Protein AF-A0A6H5HBE8-F1 (afdb_monomer)

Organism: NCBI:txid355587

Nearest PDB structures (foldseek):
  2wfd-assembly1_B  TM=9.754E-01  e=3.144E-05  Homo sapiens
  6lr6-assembly2_B  TM=9.797E-01  e=8.352E-05  Homo sapiens
  6lr6-assembly1_A  TM=9.799E-01  e=8.352E-05  Homo sapiens
  6kie-assembly1_A  TM=9.825E-01  e=1.825E-04  Homo sapiens
  2wfe-assembly3_C  TM=9.376E-01  e=1.670E-03  Candida albicans

pLDDT: mean 83.68, std 6.47, range [57.34, 91.25]

Structure (mmCIF, N/CA/C/O backbone):
data_AF-A0A6H5HBE8-F1
#
_ent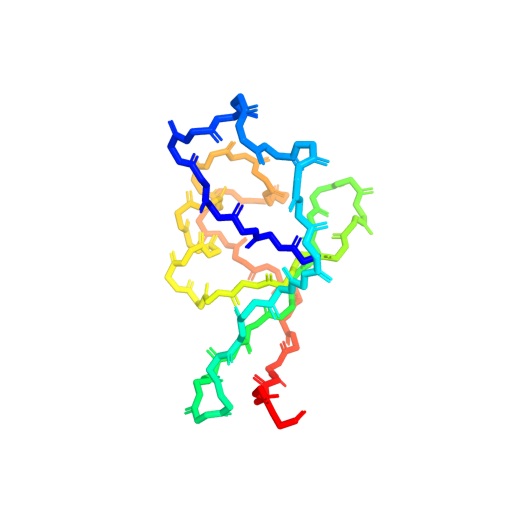ry.id   AF-A0A6H5HBE8-F1
#
loop_
_atom_site.group_PDB
_atom_site.id
_atom_site.type_symbol
_atom_site.label_atom_id
_atom_site.label_alt_id
_atom_site.label_comp_id
_atom_site.label_asym_id
_atom_site.label_entity_id
_atom_site.label_seq_id
_atom_site.pdbx_PDB_ins_code
_atom_site.Cartn_x
_atom_site.Cartn_y
_atom_site.Cartn_z
_atom_site.occupancy
_atom_site.B_iso_or_equiv
_atom_site.auth_seq_id
_atom_site.auth_comp_id
_atom_site.auth_as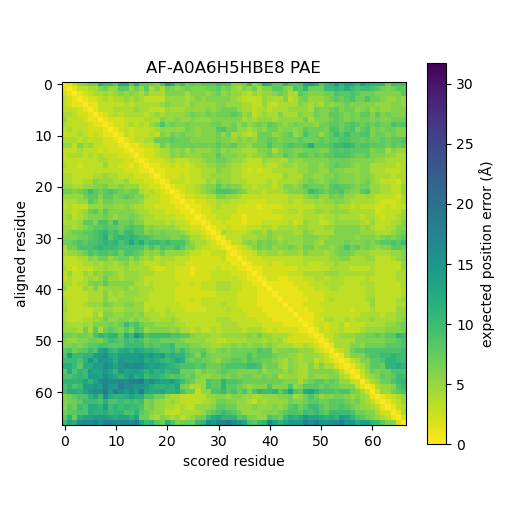ym_id
_atom_site.auth_atom_id
_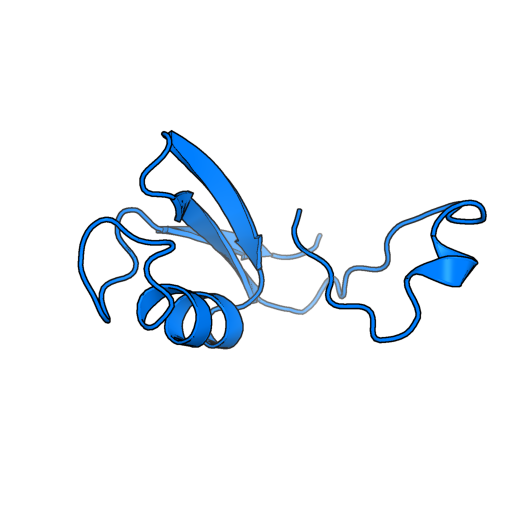atom_site.pdbx_PDB_model_num
ATOM 1 N N . MET A 1 1 ? 0.536 7.814 -0.483 1.00 64.94 1 MET A N 1
ATOM 2 C CA . MET A 1 1 ? 0.562 6.383 -0.876 1.00 64.94 1 MET A CA 1
ATOM 3 C C . MET A 1 1 ? 1.139 5.602 0.289 1.00 64.94 1 MET A C 1
ATOM 5 O O . MET A 1 1 ? 2.181 6.010 0.785 1.00 64.94 1 MET A O 1
ATOM 9 N N . VAL A 1 2 ? 0.458 4.560 0.771 1.00 76.94 2 VAL A N 1
ATOM 10 C CA . VAL A 1 2 ? 0.891 3.819 1.970 1.00 76.94 2 VAL A CA 1
ATOM 11 C C . VAL A 1 2 ? 1.332 2.416 1.562 1.00 76.94 2 VAL A C 1
ATOM 13 O O . VAL A 1 2 ? 0.505 1.606 1.147 1.00 76.94 2 VAL A O 1
ATOM 16 N N . ALA A 1 3 ? 2.632 2.136 1.676 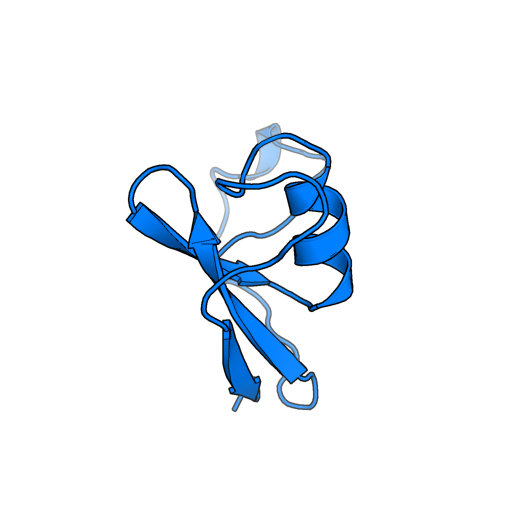1.00 82.06 3 ALA A N 1
ATOM 17 C CA . ALA A 1 3 ? 3.219 0.829 1.389 1.00 82.06 3 ALA A CA 1
ATOM 18 C C . ALA A 1 3 ? 3.746 0.195 2.683 1.00 82.06 3 ALA A C 1
ATOM 20 O O . ALA A 1 3 ? 4.506 0.815 3.424 1.00 82.06 3 ALA A O 1
ATOM 21 N N . ALA A 1 4 ? 3.340 -1.044 2.957 1.00 83.00 4 ALA A N 1
ATOM 22 C CA . ALA A 1 4 ? 3.834 -1.784 4.111 1.00 83.00 4 ALA A CA 1
ATOM 23 C C . ALA A 1 4 ? 5.231 -2.355 3.821 1.00 83.00 4 ALA A C 1
ATOM 25 O O . ALA A 1 4 ? 5.452 -2.964 2.775 1.00 83.00 4 ALA A O 1
ATOM 26 N N . THR A 1 5 ? 6.157 -2.201 4.767 1.00 85.69 5 THR A N 1
ATOM 27 C CA . THR A 1 5 ? 7.477 -2.843 4.746 1.00 85.69 5 THR A CA 1
ATOM 28 C C . THR A 1 5 ? 7.775 -3.459 6.109 1.00 85.69 5 THR A C 1
ATOM 30 O O . THR A 1 5 ? 7.403 -2.903 7.138 1.00 85.69 5 THR A O 1
ATOM 33 N N . LEU A 1 6 ? 8.463 -4.602 6.117 1.00 86.69 6 LEU A N 1
ATOM 34 C CA . LEU A 1 6 ? 9.015 -5.217 7.333 1.00 86.69 6 LEU A CA 1
ATOM 35 C C . LEU A 1 6 ? 10.497 -4.875 7.544 1.00 86.69 6 LEU A C 1
ATOM 37 O O . LEU A 1 6 ? 11.074 -5.253 8.557 1.00 86.69 6 LEU A O 1
ATOM 41 N N . ARG A 1 7 ? 11.114 -4.184 6.581 1.00 88.88 7 ARG A N 1
ATOM 42 C CA . ARG A 1 7 ? 12.542 -3.854 6.557 1.00 88.88 7 ARG A CA 1
ATOM 43 C C . ARG A 1 7 ? 12.721 -2.344 6.432 1.00 88.88 7 ARG A C 1
ATOM 45 O O . ARG A 1 7 ? 12.868 -1.833 5.315 1.00 88.88 7 ARG A O 1
ATOM 52 N N . PRO A 1 8 ? 12.612 -1.595 7.542 1.00 88.75 8 PRO A N 1
ATOM 53 C CA . PRO A 1 8 ? 12.774 -0.145 7.510 1.00 88.75 8 PRO A CA 1
ATOM 54 C C . PRO A 1 8 ? 14.198 0.269 7.107 1.00 88.75 8 PRO A C 1
ATOM 56 O O . PRO A 1 8 ? 14.376 1.314 6.486 1.00 88.75 8 PRO A O 1
ATOM 59 N N . GLU A 1 9 ? 15.208 -0.564 7.370 1.00 83.00 9 GLU A N 1
ATOM 60 C CA . GLU A 1 9 ? 16.614 -0.279 7.072 1.00 83.00 9 GLU A CA 1
ATOM 61 C C . GLU A 1 9 ? 16.915 -0.158 5.569 1.00 83.00 9 GLU A C 1
ATOM 63 O O . GLU A 1 9 ? 17.868 0.515 5.182 1.0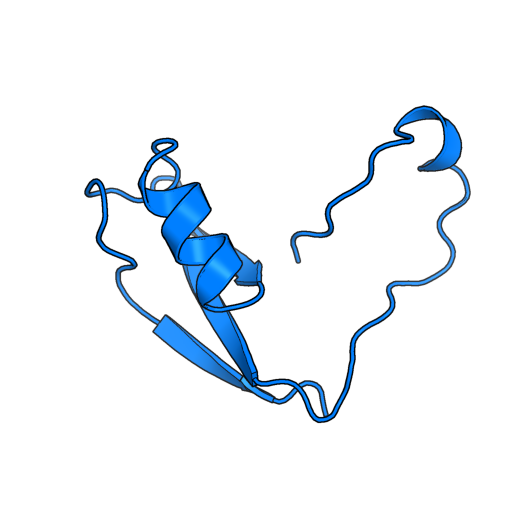0 83.00 9 GLU A O 1
ATOM 68 N N . THR A 1 10 ? 16.088 -0.758 4.704 1.00 89.00 10 THR A N 1
ATOM 69 C CA . THR A 1 10 ? 16.270 -0.704 3.243 1.00 89.00 10 THR A CA 1
ATOM 70 C C . THR A 1 10 ? 15.548 0.462 2.568 1.00 89.00 10 THR A C 1
ATOM 72 O O . THR A 1 10 ? 15.620 0.595 1.347 1.00 89.00 10 THR A O 1
ATOM 75 N N . MET A 1 11 ? 14.843 1.313 3.321 1.00 84.31 11 MET A N 1
ATOM 76 C CA . MET A 1 11 ? 14.049 2.405 2.739 1.00 84.31 11 MET A CA 1
ATOM 77 C C . MET A 1 11 ? 14.907 3.459 2.023 1.00 84.31 11 MET A C 1
ATOM 79 O O . MET A 1 11 ? 14.469 4.010 1.018 1.00 84.31 11 MET A O 1
ATOM 83 N N . TYR A 1 12 ? 16.151 3.685 2.462 1.00 85.81 12 TYR A N 1
ATOM 84 C CA . TYR A 1 12 ? 17.061 4.656 1.833 1.00 85.81 12 TYR A CA 1
ATOM 85 C C . TYR A 1 12 ? 17.395 4.342 0.362 1.00 85.81 12 TYR A C 1
ATOM 87 O O . TYR A 1 12 ? 17.834 5.228 -0.363 1.00 85.81 12 TYR A O 1
ATOM 95 N N . GLY A 1 13 ? 17.203 3.093 -0.078 1.00 90.88 13 GLY A N 1
ATOM 96 C CA . GLY A 1 13 ? 17.490 2.637 -1.441 1.00 90.88 13 GLY A CA 1
ATOM 97 C C . GLY A 1 13 ? 16.269 2.541 -2.359 1.00 90.88 13 GLY A C 1
ATOM 98 O O . GLY A 1 13 ? 16.350 1.867 -3.385 1.00 90.88 13 GLY A O 1
ATOM 99 N N . GLN A 1 14 ? 15.125 3.131 -1.999 1.00 87.44 14 GLN A N 1
ATOM 100 C CA . GLN A 1 14 ? 13.928 3.087 -2.844 1.00 87.44 14 GLN A CA 1
ATOM 101 C C . GLN A 1 14 ? 14.130 3.869 -4.150 1.00 87.44 14 GLN A C 1
ATOM 103 O O . GLN A 1 14 ? 14.443 5.055 -4.133 1.00 87.44 14 GLN A O 1
ATOM 108 N N . THR A 1 15 ? 13.906 3.211 -5.289 1.00 91.25 15 THR A N 1
ATOM 109 C CA . THR A 1 15 ? 14.008 3.821 -6.628 1.00 91.25 15 THR A CA 1
ATOM 110 C C . THR A 1 15 ? 12.652 4.013 -7.305 1.00 91.25 15 THR A C 1
ATOM 112 O O . THR A 1 15 ? 12.498 4.906 -8.132 1.00 91.25 15 THR A O 1
ATOM 115 N N . ASN A 1 16 ? 11.659 3.192 -6.963 1.00 89.94 16 ASN A N 1
ATOM 116 C CA . ASN A 1 16 ? 10.292 3.269 -7.468 1.00 89.94 16 ASN A CA 1
ATOM 117 C C . ASN A 1 16 ? 9.293 2.684 -6.451 1.00 89.94 16 ASN A C 1
ATOM 119 O O . ASN A 1 16 ? 9.678 2.121 -5.424 1.00 89.94 16 ASN A O 1
ATOM 123 N N . CYS A 1 17 ? 7.997 2.820 -6.742 1.00 87.00 17 CYS A N 1
ATOM 124 C CA . CYS A 1 17 ? 6.927 2.141 -6.019 1.00 87.00 17 CYS A CA 1
ATOM 125 C C . CYS A 1 17 ? 6.165 1.227 -6.981 1.00 87.00 17 CYS A C 1
ATOM 127 O O . CYS A 1 17 ? 5.886 1.613 -8.115 1.00 87.00 17 CYS A O 1
ATOM 129 N N . TRP A 1 18 ? 5.841 0.019 -6.529 1.00 86.94 18 TRP A N 1
ATOM 130 C CA . TRP A 1 18 ? 5.154 -0.982 -7.337 1.00 86.94 18 TRP A CA 1
ATOM 131 C C . TRP A 1 18 ? 3.666 -0.990 -7.011 1.00 86.94 18 TRP A C 1
ATOM 133 O O . TRP A 1 18 ? 3.271 -1.135 -5.854 1.00 86.94 18 TRP A O 1
ATOM 143 N N . ILE A 1 19 ? 2.848 -0.861 -8.050 1.00 89.25 19 ILE A N 1
ATOM 144 C CA . ILE A 1 19 ? 1.386 -0.866 -7.983 1.00 89.25 19 ILE A CA 1
ATOM 145 C C . ILE A 1 19 ? 0.907 -1.925 -8.970 1.00 89.25 19 ILE A C 1
ATOM 147 O O . ILE A 1 19 ? 1.532 -2.135 -10.012 1.00 89.25 19 ILE A O 1
ATOM 151 N N . ARG A 1 20 ? -0.176 -2.629 -8.636 1.00 87.94 20 ARG A N 1
ATOM 152 C CA . ARG A 1 20 ? -0.784 -3.584 -9.561 1.00 87.94 20 ARG A CA 1
ATOM 153 C C . ARG A 1 20 ? -1.879 -2.873 -10.364 1.00 87.94 20 ARG A C 1
ATOM 155 O O . ARG A 1 20 ? -2.846 -2.445 -9.739 1.00 87.94 20 ARG A O 1
ATOM 162 N N . PRO A 1 21 ? -1.788 -2.807 -11.702 1.00 86.56 21 PRO A N 1
ATOM 163 C CA . PRO A 1 21 ? -2.733 -2.025 -12.495 1.00 86.56 21 PRO A CA 1
ATOM 164 C C . PRO A 1 21 ? -4.168 -2.553 -12.462 1.00 86.56 21 PRO A C 1
ATOM 166 O O . PRO A 1 21 ? -5.118 -1.786 -12.352 1.00 86.56 21 PRO A O 1
ATOM 169 N N . ASP A 1 22 ? -4.327 -3.874 -12.406 1.00 88.12 22 ASP A N 1
ATOM 170 C CA . ASP A 1 22 ? -5.644 -4.522 -12.363 1.00 88.12 22 ASP A CA 1
ATOM 171 C C . ASP A 1 22 ? -6.314 -4.512 -10.975 1.00 88.12 22 ASP A C 1
ATOM 173 O O . ASP A 1 22 ? -7.360 -5.137 -10.794 1.00 88.12 22 ASP A O 1
ATOM 177 N N . MET A 1 23 ? -5.689 -3.915 -9.954 1.00 86.69 23 MET A N 1
ATOM 178 C CA . MET A 1 23 ? -6.207 -3.934 -8.584 1.00 86.69 23 MET A CA 1
ATOM 179 C C . MET A 1 23 ? -7.011 -2.668 -8.280 1.00 86.69 23 MET A C 1
ATOM 181 O O . MET A 1 23 ? -6.580 -1.558 -8.584 1.00 86.69 23 MET A O 1
ATOM 185 N N . ASP A 1 24 ? -8.154 -2.843 -7.615 1.00 88.31 24 ASP A N 1
ATOM 186 C CA . ASP A 1 24 ? -8.957 -1.728 -7.119 1.00 88.31 24 ASP A CA 1
ATOM 187 C C . ASP A 1 24 ? -8.348 -1.163 -5.827 1.00 88.31 24 ASP A C 1
ATOM 189 O O . ASP A 1 24 ? -8.231 -1.846 -4.797 1.00 88.31 24 ASP A O 1
ATOM 193 N N . TYR A 1 25 ? -7.995 0.114 -5.876 1.00 90.19 25 TYR A N 1
ATOM 194 C CA . TYR A 1 25 ? -7.522 0.897 -4.747 1.00 90.19 25 TYR A CA 1
ATOM 195 C C . TYR A 1 25 ? -8.607 1.859 -4.271 1.00 90.19 25 TYR A C 1
ATOM 197 O O . TYR A 1 25 ? -9.532 2.232 -4.995 1.00 90.19 25 TYR A O 1
ATOM 205 N N . ILE A 1 26 ? -8.485 2.269 -3.015 1.00 89.56 26 ILE A N 1
ATOM 206 C CA . ILE A 1 26 ? -9.310 3.308 -2.423 1.00 89.56 26 ILE A CA 1
ATOM 207 C C . ILE A 1 26 ? -8.416 4.424 -1.898 1.00 89.56 26 ILE A C 1
ATOM 209 O O . ILE A 1 26 ? -7.385 4.172 -1.271 1.00 89.56 26 ILE A O 1
ATOM 213 N N . ALA A 1 27 ? -8.826 5.656 -2.158 1.00 88.44 27 ALA A N 1
ATOM 214 C CA . ALA A 1 27 ? -8.325 6.832 -1.479 1.00 88.44 27 ALA A CA 1
ATOM 215 C C . ALA A 1 27 ? -9.331 7.207 -0.389 1.00 88.44 27 ALA A C 1
ATOM 217 O O . ALA A 1 27 ? -10.514 7.371 -0.688 1.00 88.44 27 ALA A O 1
ATOM 218 N N . PHE A 1 28 ? -8.877 7.302 0.857 1.00 86.12 28 PHE A N 1
ATOM 219 C CA . PHE A 1 28 ? -9.704 7.744 1.978 1.00 86.12 28 PHE A CA 1
ATOM 220 C C . PHE A 1 28 ? -8.983 8.827 2.774 1.00 86.12 28 PHE A C 1
ATOM 222 O O . PHE A 1 28 ? -7.752 8.842 2.847 1.00 86.12 28 PHE A O 1
ATOM 229 N N . THR A 1 29 ? -9.760 9.721 3.375 1.00 83.94 29 THR A N 1
ATOM 230 C CA . THR A 1 29 ? -9.233 10.809 4.202 1.00 83.94 29 THR A CA 1
ATOM 231 C C . THR A 1 29 ? -9.039 10.330 5.642 1.00 83.94 29 THR A C 1
ATOM 233 O O . THR A 1 29 ? -9.951 9.747 6.240 1.00 83.94 29 THR A O 1
ATOM 236 N N . THR A 1 30 ? -7.849 10.547 6.197 1.00 83.25 30 THR A N 1
ATOM 237 C CA . THR A 1 30 ? -7.528 10.279 7.603 1.00 83.25 30 THR A CA 1
ATOM 238 C C . THR A 1 30 ? -8.106 11.366 8.509 1.00 83.25 30 THR A C 1
ATOM 240 O O . THR A 1 30 ? -8.577 12.410 8.051 1.00 83.25 30 THR A O 1
ATOM 243 N N . LYS A 1 31 ? -8.065 11.138 9.825 1.00 81.50 31 LYS A N 1
ATOM 244 C CA . LYS A 1 31 ? -8.510 12.120 10.826 1.00 81.50 31 LYS A CA 1
ATOM 245 C C . LYS A 1 31 ? -7.780 13.469 10.718 1.00 81.50 31 LYS A C 1
ATOM 247 O O . LYS A 1 31 ? -8.377 14.502 11.009 1.00 81.50 31 LYS A O 1
ATOM 252 N N . ASP A 1 32 ? -6.531 13.446 10.260 1.00 80.62 32 ASP A N 1
ATOM 253 C CA . ASP A 1 32 ? -5.670 14.626 10.133 1.00 80.62 32 ASP A CA 1
ATOM 254 C C . ASP A 1 32 ? -5.861 15.368 8.795 1.00 80.62 32 ASP A C 1
ATOM 256 O O . ASP A 1 32 ? -5.176 16.350 8.519 1.00 80.62 32 ASP A O 1
ATOM 260 N N . GLY A 1 33 ? -6.812 14.925 7.962 1.00 80.75 33 GLY A N 1
ATOM 261 C CA . GLY A 1 33 ? -7.100 15.523 6.657 1.00 80.75 33 GLY A CA 1
ATOM 262 C C . GLY A 1 33 ? -6.172 15.052 5.532 1.00 80.75 33 GLY A C 1
ATOM 263 O O . GLY A 1 33 ? -6.254 15.571 4.420 1.00 80.75 33 GLY A O 1
ATOM 264 N N . GLU A 1 34 ? -5.308 14.066 5.785 1.00 84.31 34 GLU A N 1
ATOM 265 C CA . GLU A 1 34 ? -4.428 13.489 4.767 1.00 84.31 34 GLU A CA 1
ATOM 266 C C . GLU A 1 34 ? -5.155 12.424 3.941 1.00 84.31 34 GLU A C 1
ATOM 268 O O . GLU A 1 34 ? -6.005 11.693 4.443 1.00 84.31 34 GLU A O 1
ATOM 273 N N . VAL A 1 35 ? -4.798 12.290 2.662 1.00 86.38 35 VAL A N 1
ATOM 274 C CA . VAL A 1 35 ? -5.403 11.289 1.772 1.00 86.38 35 VAL A CA 1
ATOM 275 C C . VAL A 1 35 ? -4.494 10.072 1.653 1.00 86.38 35 VAL A C 1
ATOM 277 O O . VAL A 1 35 ? -3.392 10.136 1.097 1.00 86.38 35 VAL A O 1
ATOM 280 N N . PHE A 1 36 ? -4.966 8.931 2.147 1.00 88.44 36 PHE A N 1
ATOM 281 C CA . PHE A 1 36 ? -4.254 7.661 2.064 1.00 88.44 36 PHE A CA 1
ATOM 282 C C . PHE A 1 36 ? -4.819 6.808 0.938 1.00 88.44 36 PHE A C 1
ATOM 284 O O . PHE A 1 36 ? -6.018 6.568 0.860 1.00 88.44 36 PHE A O 1
ATOM 291 N N . ILE A 1 37 ? -3.920 6.322 0.079 1.00 90.00 37 ILE A N 1
ATOM 292 C CA . ILE A 1 37 ? -4.241 5.397 -1.009 1.00 90.00 37 ILE A CA 1
ATOM 293 C C . ILE A 1 37 ? -3.768 4.010 -0.595 1.00 90.00 37 ILE A C 1
ATOM 295 O O . ILE A 1 37 ? -2.564 3.807 -0.388 1.00 90.00 37 ILE A O 1
ATOM 299 N N . CYS A 1 38 ? -4.707 3.078 -0.459 1.00 89.12 38 CYS A N 1
ATOM 300 C CA . CYS A 1 38 ? -4.437 1.679 -0.141 1.00 89.12 38 CYS A CA 1
ATOM 301 C C . CYS A 1 38 ? -5.578 0.774 -0.638 1.00 89.12 38 CYS A C 1
ATOM 303 O O . CYS A 1 38 ? -6.501 1.215 -1.316 1.00 89.12 38 CYS A O 1
ATOM 305 N N . THR A 1 39 ? -5.517 -0.523 -0.344 1.00 89.56 39 THR A N 1
ATOM 306 C CA . THR A 1 39 ? -6.609 -1.447 -0.678 1.00 89.56 39 THR A CA 1
ATOM 307 C C . THR A 1 39 ? -7.747 -1.343 0.337 1.00 89.56 39 THR A C 1
ATOM 309 O O . THR A 1 39 ? -7.533 -1.013 1.507 1.00 89.56 39 THR A O 1
ATOM 312 N N . LYS A 1 40 ? -8.969 -1.723 -0.066 1.00 87.19 40 LYS A N 1
ATOM 313 C CA . LYS A 1 40 ? -10.149 -1.709 0.820 1.00 87.19 40 LYS A CA 1
ATOM 314 C C . LYS A 1 40 ? -9.912 -2.435 2.145 1.00 87.19 40 LYS A C 1
ATOM 316 O O . LYS A 1 40 ? -10.291 -1.947 3.204 1.00 87.19 40 LYS A O 1
ATOM 321 N N . ARG A 1 41 ? -9.245 -3.591 2.097 1.00 87.75 41 ARG A N 1
ATOM 322 C CA . ARG A 1 41 ? -8.925 -4.379 3.295 1.00 87.75 41 ARG A CA 1
ATOM 323 C C . ARG A 1 41 ? -7.958 -3.647 4.225 1.00 87.75 41 ARG A C 1
ATOM 325 O O . ARG A 1 41 ? -8.152 -3.684 5.437 1.00 87.75 41 ARG A O 1
ATOM 332 N N . ALA A 1 42 ? -6.942 -2.992 3.666 1.00 87.62 42 ALA A N 1
ATOM 333 C CA . ALA A 1 42 ? -5.966 -2.248 4.448 1.00 87.62 42 ALA A CA 1
ATOM 334 C C . ALA A 1 42 ? -6.619 -1.056 5.163 1.00 87.62 42 ALA A C 1
ATOM 336 O O . ALA A 1 42 ? -6.384 -0.879 6.355 1.00 87.62 42 ALA A O 1
ATOM 337 N N . ALA A 1 43 ? -7.503 -0.310 4.495 1.00 86.56 43 ALA A N 1
ATOM 338 C CA . ALA A 1 43 ? -8.220 0.794 5.137 1.00 86.56 43 ALA A CA 1
ATOM 339 C C . ALA A 1 43 ? -9.148 0.332 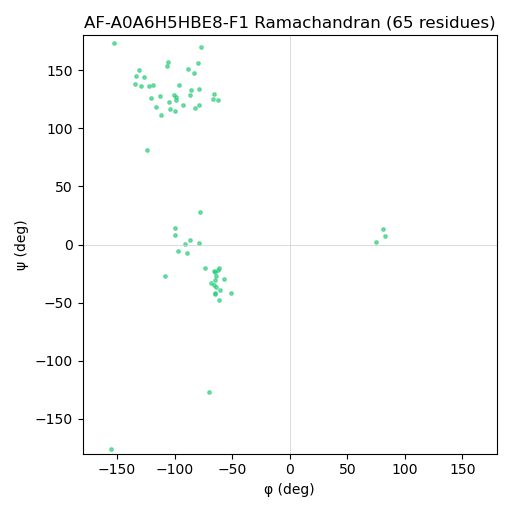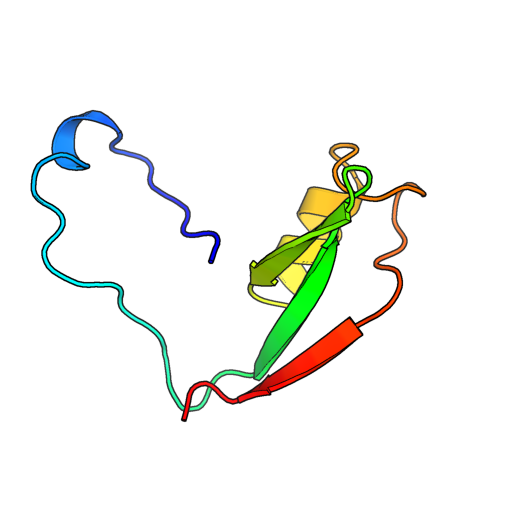6.269 1.00 86.56 43 ALA A C 1
ATOM 341 O O . ALA A 1 43 ? -9.225 1.006 7.289 1.00 86.56 43 ALA A O 1
ATOM 342 N N . ILE A 1 44 ? -9.812 -0.828 6.142 1.00 87.19 44 ILE A N 1
ATOM 343 C CA . ILE A 1 44 ? -10.621 -1.380 7.245 1.00 87.19 44 ILE A CA 1
ATOM 344 C C . ILE A 1 44 ? -9.716 -1.648 8.450 1.00 87.19 44 ILE A C 1
ATOM 346 O O . ILE A 1 44 ? -10.026 -1.217 9.556 1.00 87.19 44 ILE A O 1
ATOM 350 N N . ASN A 1 45 ? -8.569 -2.296 8.239 1.00 89.56 45 ASN A N 1
ATOM 351 C CA . ASN A 1 45 ? -7.622 -2.559 9.322 1.00 89.56 45 ASN A CA 1
ATOM 352 C C . ASN A 1 45 ? -7.104 -1.259 9.964 1.00 89.56 45 ASN A C 1
ATOM 354 O O . ASN A 1 45 ? -6.978 -1.202 11.183 1.00 89.56 45 ASN A O 1
ATOM 358 N N . MET A 1 46 ? -6.837 -0.221 9.163 1.00 86.25 46 MET A N 1
ATOM 359 C CA . MET A 1 46 ? -6.426 1.099 9.660 1.00 86.25 46 MET A CA 1
ATOM 360 C C . MET A 1 46 ? -7.554 1.814 10.417 1.00 86.25 46 MET A C 1
ATOM 362 O O . MET A 1 46 ? -7.287 2.500 11.401 1.00 86.25 46 MET A O 1
ATOM 366 N N . SER A 1 47 ? -8.814 1.613 10.021 1.00 85.38 47 SER A N 1
ATOM 367 C CA . SER A 1 47 ? -9.965 2.227 10.695 1.00 85.38 47 SER A CA 1
ATOM 368 C C . SER A 1 47 ? -10.169 1.733 12.129 1.00 85.38 47 SER A C 1
ATOM 370 O O . SER A 1 47 ? -10.759 2.439 12.931 1.00 85.38 47 SER A O 1
ATOM 372 N N . TYR A 1 48 ? -9.656 0.549 12.478 1.00 86.50 48 TYR A N 1
ATOM 373 C CA . TYR A 1 48 ? -9.636 0.044 13.859 1.00 86.50 48 TYR A CA 1
ATOM 374 C C . TYR A 1 48 ? -8.383 0.462 14.644 1.00 86.50 48 TYR A C 1
ATOM 376 O O . TYR A 1 48 ? -8.289 0.198 15.838 1.00 86.50 48 TYR A O 1
ATOM 384 N N . GLN A 1 49 ? -7.406 1.085 13.982 1.00 85.19 49 GLN A N 1
ATOM 385 C CA . GLN A 1 49 ? -6.168 1.584 14.588 1.00 85.19 49 GLN A CA 1
ATOM 386 C C . GLN A 1 49 ? -6.231 3.097 14.866 1.00 85.19 49 GLN A C 1
ATOM 388 O O . GLN A 1 49 ? -5.219 3.692 15.221 1.00 85.19 49 GLN A O 1
ATOM 393 N N . GLY A 1 50 ? -7.400 3.728 14.693 1.00 81.06 50 GLY A N 1
ATOM 394 C CA . GLY A 1 50 ? -7.600 5.158 14.949 1.00 81.06 50 GLY A CA 1
ATOM 395 C C . GLY A 1 50 ? -7.144 6.092 13.823 1.00 81.06 50 GLY A C 1
ATOM 396 O O . GLY A 1 50 ? -7.059 7.298 14.040 1.00 81.06 50 GLY A O 1
ATOM 397 N N . PHE A 1 51 ? -6.868 5.575 12.618 1.00 80.69 51 PHE A N 1
ATOM 398 C CA . PHE A 1 51 ? -6.516 6.414 11.458 1.00 80.69 51 PHE A CA 1
ATOM 399 C C . PHE A 1 51 ? -7.723 7.163 10.867 1.00 80.69 51 PHE A C 1
ATOM 401 O O . PHE A 1 51 ? -7.554 8.152 10.152 1.00 80.69 51 PHE A O 1
ATOM 408 N N . THR A 1 52 ? -8.944 6.704 11.147 1.00 8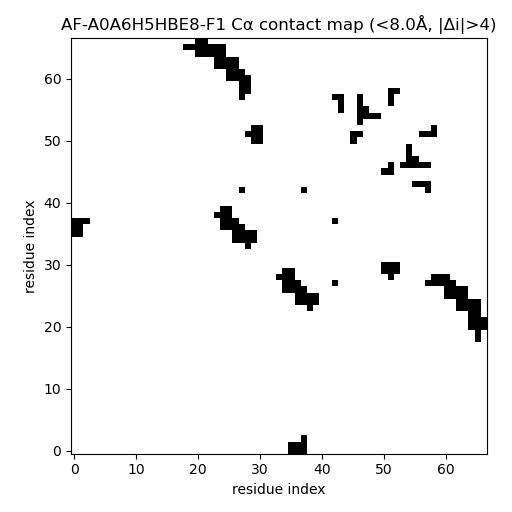1.44 52 THR A N 1
ATOM 409 C CA . THR A 1 52 ? -10.199 7.330 10.712 1.00 81.44 52 THR A CA 1
ATOM 410 C C . THR A 1 52 ? -10.892 8.026 11.879 1.00 81.44 52 THR A C 1
ATOM 412 O O . THR A 1 52 ? -10.747 7.634 13.032 1.00 81.44 52 THR A O 1
ATOM 415 N N . SER A 1 53 ? -11.695 9.053 11.588 1.00 76.06 53 SER A N 1
ATOM 416 C CA . SER A 1 53 ? -12.433 9.803 12.619 1.00 76.06 53 SER A CA 1
ATOM 417 C C . SER A 1 53 ? -13.446 8.958 13.402 1.00 76.06 53 SER A C 1
ATOM 419 O O . SER A 1 53 ? -13.841 9.346 14.498 1.00 76.06 53 SER A O 1
ATOM 421 N N . GLN A 1 54 ? -13.892 7.830 12.840 1.00 76.00 54 GLN A N 1
ATOM 422 C CA . GLN A 1 54 ? -14.761 6.854 13.498 1.00 76.00 54 GLN A CA 1
ATOM 423 C C . GLN A 1 54 ? -14.161 5.455 13.352 1.00 76.00 54 GLN A C 1
ATOM 425 O O . GLN A 1 54 ? -13.743 5.073 12.254 1.00 76.00 54 GLN A O 1
ATOM 430 N N . ASP A 1 55 ? -14.176 4.686 14.439 1.00 76.81 55 ASP A N 1
ATOM 431 C CA . ASP A 1 55 ? -13.686 3.310 14.440 1.00 76.81 55 ASP A CA 1
ATOM 432 C C . ASP A 1 55 ? -14.559 2.421 13.546 1.00 76.81 55 ASP A C 1
ATOM 434 O O . ASP A 1 55 ? -15.790 2.417 13.637 1.00 76.81 55 ASP A O 1
ATOM 438 N N . GLY A 1 56 ? -13.921 1.673 12.644 1.00 73.94 56 GLY A N 1
ATOM 439 C CA . GLY A 1 56 ? -14.606 0.750 11.733 1.00 73.94 56 GLY A CA 1
ATOM 440 C C . GLY A 1 56 ? -15.353 1.410 10.566 1.00 73.94 56 GLY A C 1
ATOM 441 O O . GLY A 1 56 ? -15.967 0.699 9.766 1.00 73.94 56 GLY A O 1
ATOM 442 N N . LYS A 1 57 ? -15.303 2.743 10.424 1.00 77.12 57 LYS A N 1
ATOM 443 C CA . LYS A 1 57 ? -15.847 3.446 9.255 1.00 77.12 57 LYS A CA 1
ATOM 444 C C . LYS A 1 57 ? -14.753 4.149 8.470 1.00 77.12 57 LYS A C 1
ATOM 446 O O . LYS A 1 57 ? -14.125 5.095 8.935 1.00 77.12 57 LYS A O 1
ATOM 451 N N . ILE A 1 58 ? -14.605 3.715 7.227 1.00 74.56 58 ILE A N 1
ATOM 452 C CA . ILE A 1 58 ? -13.844 4.426 6.206 1.00 74.56 58 ILE A CA 1
ATOM 453 C C . ILE A 1 58 ? -14.799 5.494 5.663 1.00 74.56 58 ILE A C 1
ATOM 455 O O . ILE A 1 58 ? -15.885 5.139 5.212 1.00 74.56 58 ILE A O 1
ATOM 459 N N . GLY A 1 59 ? -14.453 6.773 5.829 1.00 70.94 59 GLY A N 1
ATOM 460 C CA . GLY A 1 59 ? -15.306 7.919 5.495 1.00 70.94 59 GLY A CA 1
ATOM 461 C C . GLY A 1 59 ? -15.502 8.113 3.989 1.00 70.94 59 GLY A C 1
ATOM 462 O O . GLY A 1 59 ? -15.916 7.199 3.281 1.00 70.94 59 GLY A O 1
ATOM 463 N N . GLU A 1 60 ? -15.222 9.316 3.486 1.00 67.69 60 GLU A N 1
ATOM 464 C CA . GLU A 1 60 ? -15.257 9.570 2.044 1.00 67.69 60 GLU A CA 1
ATOM 465 C C . GLU A 1 60 ? -14.220 8.696 1.331 1.00 67.69 60 GLU A C 1
ATOM 467 O O . GLU A 1 60 ? -13.039 8.688 1.685 1.00 67.69 60 GLU A O 1
ATOM 472 N N . ILE A 1 61 ? -14.698 7.920 0.357 1.00 80.38 61 ILE A N 1
ATOM 473 C CA . ILE A 1 61 ? -13.896 6.980 -0.418 1.00 80.38 61 ILE A CA 1
ATOM 474 C C . ILE A 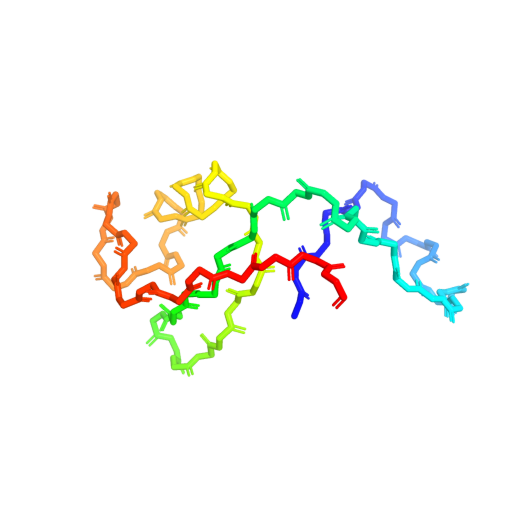1 61 ? -13.954 7.338 -1.897 1.00 80.38 61 ILE A C 1
ATOM 476 O O . ILE A 1 61 ? -15.027 7.380 -2.497 1.00 80.38 61 ILE A O 1
ATOM 480 N N . THR A 1 62 ? -12.786 7.498 -2.505 1.00 83.94 62 THR A N 1
ATOM 481 C CA . THR A 1 62 ? -12.648 7.542 -3.963 1.00 83.94 62 THR A CA 1
ATOM 482 C C . THR A 1 62 ? -12.057 6.219 -4.421 1.00 83.94 62 THR A C 1
ATOM 484 O O . THR A 1 62 ? -10.990 5.821 -3.955 1.00 83.94 62 THR A O 1
ATOM 487 N N . GLN A 1 63 ? -12.754 5.509 -5.307 1.00 84.31 63 GLN A N 1
ATOM 488 C CA . GLN A 1 63 ? -12.238 4.278 -5.910 1.00 84.31 63 GLN A CA 1
ATOM 489 C C . GLN A 1 63 ? -11.386 4.621 -7.128 1.00 84.31 63 GLN A C 1
ATOM 491 O O . GLN A 1 63 ? -11.785 5.433 -7.961 1.00 84.31 63 GLN A O 1
ATOM 496 N N . LEU A 1 64 ? -10.213 4.005 -7.210 1.00 84.94 64 LEU A N 1
ATOM 497 C CA . LEU A 1 64 ? -9.233 4.218 -8.267 1.00 84.94 64 LEU A CA 1
ATOM 498 C C . LEU A 1 64 ? -8.737 2.853 -8.741 1.00 84.94 64 LEU A C 1
ATOM 500 O O . LEU A 1 64 ? -8.469 1.974 -7.921 1.00 84.94 64 LEU A O 1
ATOM 504 N N . LYS A 1 65 ? -8.582 2.683 -10.051 1.00 84.88 65 LYS A N 1
ATOM 505 C CA . LYS A 1 65 ? -7.804 1.571 -10.605 1.00 84.88 65 LYS A CA 1
ATOM 506 C C . LYS A 1 65 ? -6.346 1.988 -10.729 1.00 84.88 65 LYS A C 1
ATOM 508 O O . LYS A 1 65 ? -6.063 3.173 -10.874 1.00 84.88 65 LYS A O 1
ATOM 513 N N . GLY A 1 66 ? -5.434 1.027 -10.633 1.00 73.88 66 GLY A N 1
ATOM 514 C CA . GLY A 1 66 ? -3.993 1.271 -10.713 1.00 73.88 66 GLY A CA 1
ATOM 515 C C . GLY A 1 66 ? -3.454 1.488 -12.132 1.00 73.88 66 GLY A C 1
ATOM 516 O O . GLY A 1 66 ? -2.310 1.110 -12.366 1.00 73.88 66 GLY A O 1
ATOM 517 N N . GLU A 1 67 ? -4.262 2.002 -13.065 1.00 57.34 67 GLU A N 1
ATOM 518 C CA . GLU A 1 67 ? -3.815 2.310 -14.438 1.00 57.34 67 GLU A CA 1
ATOM 519 C C . GLU A 1 67 ? -2.810 3.468 -14.487 1.00 57.34 67 GLU A C 1
ATOM 521 O O . GLU A 1 67 ? -2.966 4.440 -13.709 1.00 57.34 67 GLU A O 1
#

Foldseek 3Di:
DDDDDPCPVCPVVDDDDDDDQAAKWKWAAFPVRDTDIDHPVVVQVVLCVRRHPHRRDGPDIDIDGND

Secondary structure (DSSP, 8-state):
-----S-GGGGGG-------TTSEEEEEE-TTS-EEEE-HHHHHHHHTTT-SSBTTB--SEEEEE--

Radius of gyration: 12.98 Å; Cα contacts (8 Å, |Δi|>4): 91; chains: 1; bounding box: 33×21×29 Å

Solvent-accessible surface area (backbone atoms only — not comparable to full-atom values): 4179 Å² total; per-residue (Å²): 110,66,80,93,75,95,57,75,87,58,57,89,72,67,85,78,82,91,75,57,46,93,42,71,32,31,37,35,53,33,64,88,71,46,71,43,39,38,40,66,68,56,49,50,60,38,8,68,69,65,46,23,85,40,76,70,40,78,65,67,70,47,81,42,65,45,116

Sequence (67 aa):
MVAATLRPETMYGQTNCWIRPDMDYIAFTTKDGEVFICTKRAAINMSYQGFTSQDGKIGEITQLKGE

InterPro domains:
  IPR004493 Leucyl-tRNA synthetase, class Ia, archaeal/eukaryotic cytosolic [PTHR45794] (1-67)
  IPR009008 Valyl/Leucyl/Isoleucyl-tRNA synthetase, editing domain [G3DSA:3.90.740.10] (1-67)
  IPR009008 Valyl/Leucyl/Isoleucyl-tRNA synthetase, editing domain [SSF50677] (2-57)

Mean predicted aligned error: 5.43 Å